Protein AF-A7GMF6-F1 (afdb_monomer_lite)

Sequence (125 aa):
MFLNYHKERVSMDKLPTCINQYLECGEKILAYTNGLYEIDTLGFPYKYGFFIATDKKIIFYTNPPLFPAIMEGFSYKKTYFVASDDKIMFRYVDDFIKAKWIQMGGVKKFREIIKTKATFIPKFI

pLDDT: mean 73.36, std 15.41, range [31.17, 93.81]

Organism: Bacillus cytotoxicus (strain DSM 22905 / CIP 110041 / 391-98 / NVH 391-98) (NCBI:txid315749)

Radius of gyration: 14.9 Å; chains: 1; bounding box: 43×32×43 Å

Structure (mmCIF, N/CA/C/O backbone):
data_AF-A7GMF6-F1
#
_entry.id   AF-A7GMF6-F1
#
loop_
_atom_site.group_PDB
_atom_site.id
_atom_site.type_symbol
_atom_site.label_atom_id
_atom_site.label_alt_id
_atom_site.label_comp_id
_atom_site.label_asym_id
_atom_site.label_entity_id
_atom_site.label_seq_id
_atom_site.pdbx_PDB_ins_code
_atom_site.Cartn_x
_atom_site.Cartn_y
_atom_site.Cartn_z
_atom_site.occupancy
_atom_site.B_iso_or_equiv
_atom_site.auth_seq_id
_atom_site.auth_comp_id
_atom_site.auth_asym_id
_atom_site.auth_atom_id
_atom_site.pdbx_PDB_model_num
ATOM 1 N N . MET A 1 1 ? 31.133 2.410 -24.537 1.00 31.91 1 MET A N 1
ATOM 2 C CA . MET A 1 1 ? 29.906 3.150 -24.899 1.00 31.91 1 MET A CA 1
ATOM 3 C C . MET A 1 1 ? 28.916 2.961 -23.759 1.00 31.91 1 MET A C 1
ATOM 5 O O . MET A 1 1 ? 28.238 1.947 -23.708 1.00 31.91 1 MET A O 1
ATOM 9 N N . PHE A 1 2 ? 28.941 3.848 -22.763 1.00 31.17 2 PHE A N 1
ATOM 10 C CA . PHE A 1 2 ? 28.033 3.770 -21.618 1.00 31.17 2 PHE A CA 1
ATOM 11 C C . PHE A 1 2 ? 26.744 4.487 -22.009 1.00 31.17 2 PHE A C 1
ATOM 13 O O . PHE A 1 2 ? 26.755 5.690 -22.262 1.00 31.17 2 PHE A O 1
ATOM 20 N N . LEU A 1 3 ? 25.655 3.737 -22.150 1.00 34.62 3 LEU A N 1
ATOM 21 C CA . LEU A 1 3 ? 24.344 4.316 -22.406 1.00 34.62 3 LEU A CA 1
ATOM 22 C C . LEU A 1 3 ? 23.916 5.098 -21.157 1.00 34.62 3 LEU A C 1
ATOM 24 O O . LEU A 1 3 ? 23.684 4.513 -20.099 1.00 34.62 3 LEU A O 1
ATOM 28 N N . ASN A 1 4 ? 23.832 6.422 -21.293 1.00 34.19 4 ASN A N 1
ATOM 29 C CA . ASN A 1 4 ? 23.213 7.327 -20.328 1.00 34.19 4 ASN A CA 1
ATOM 30 C C . ASN A 1 4 ? 21.716 6.989 -20.196 1.00 34.19 4 ASN A C 1
ATOM 32 O O . ASN A 1 4 ? 20.871 7.599 -20.845 1.00 34.19 4 ASN A O 1
ATOM 36 N N . TYR A 1 5 ? 21.373 6.009 -19.359 1.00 39.91 5 TYR A N 1
ATOM 37 C CA . TYR A 1 5 ? 19.987 5.677 -19.019 1.00 39.91 5 TYR A CA 1
ATOM 38 C C . TYR A 1 5 ? 19.557 6.390 -17.735 1.00 39.91 5 TYR A C 1
ATOM 40 O O . TYR A 1 5 ? 19.310 5.772 -16.701 1.00 39.91 5 TYR A O 1
ATOM 48 N N . HIS A 1 6 ? 19.414 7.712 -17.807 1.00 36.81 6 HIS A N 1
ATOM 49 C CA . HIS A 1 6 ? 18.669 8.472 -16.804 1.00 36.81 6 HIS A CA 1
ATOM 50 C C . HIS A 1 6 ? 17.171 8.431 -17.133 1.00 36.81 6 HIS A C 1
ATOM 52 O O . HIS A 1 6 ? 16.572 9.436 -17.503 1.00 36.81 6 HIS A O 1
ATOM 58 N N . LYS A 1 7 ? 16.532 7.261 -16.997 1.00 43.03 7 LYS A N 1
ATOM 59 C CA . LYS A 1 7 ? 15.074 7.241 -16.819 1.00 43.03 7 LYS A CA 1
ATOM 60 C C . LYS A 1 7 ? 14.836 7.647 -15.367 1.00 43.03 7 LYS A C 1
ATOM 62 O O . LYS A 1 7 ? 15.120 6.865 -14.459 1.00 43.03 7 LYS A O 1
ATOM 67 N N . GLU A 1 8 ? 14.457 8.907 -15.153 1.00 49.38 8 GLU A N 1
ATOM 68 C CA . GLU A 1 8 ? 14.241 9.479 -13.820 1.00 49.38 8 GLU A CA 1
ATOM 69 C C . GLU A 1 8 ? 13.369 8.536 -12.979 1.00 49.38 8 GLU A C 1
ATOM 71 O O . GLU A 1 8 ? 12.258 8.175 -13.378 1.00 49.38 8 GLU A O 1
ATOM 76 N N . ARG A 1 9 ? 13.866 8.119 -11.806 1.00 57.28 9 ARG A N 1
ATOM 77 C CA . ARG A 1 9 ? 13.008 7.476 -10.805 1.00 57.28 9 ARG A CA 1
ATOM 78 C C . ARG A 1 9 ? 11.868 8.445 -10.497 1.00 57.28 9 ARG A C 1
ATOM 80 O O . ARG A 1 9 ? 12.115 9.637 -10.330 1.00 57.28 9 ARG A O 1
ATOM 87 N N . VAL A 1 10 ? 10.638 7.939 -10.413 1.00 60.47 10 VAL A N 1
ATOM 88 C CA . VAL A 1 10 ? 9.478 8.764 -10.044 1.00 60.47 10 VAL A CA 1
ATOM 89 C C . VAL A 1 10 ? 9.784 9.444 -8.709 1.00 60.47 10 VAL A C 1
ATOM 91 O O . VAL A 1 10 ? 10.056 8.762 -7.723 1.00 60.47 10 VAL A O 1
ATOM 94 N N . SER A 1 11 ? 9.799 10.777 -8.690 1.00 68.25 11 SER A N 1
ATOM 95 C CA . SER A 1 11 ? 9.959 11.545 -7.457 1.00 68.25 11 SER A CA 1
ATOM 96 C C . SER A 1 11 ? 8.653 11.533 -6.660 1.00 68.25 11 SER A C 1
ATOM 98 O O . SER A 1 11 ? 7.568 11.408 -7.234 1.00 68.25 11 SER A O 1
ATOM 100 N N . MET A 1 12 ? 8.744 11.681 -5.334 1.00 68.12 12 MET A N 1
ATOM 101 C CA . MET A 1 12 ? 7.572 11.704 -4.446 1.00 68.12 12 MET A CA 1
ATOM 102 C C . MET A 1 12 ? 6.514 12.734 -4.868 1.00 68.12 12 MET A C 1
ATOM 104 O O . MET A 1 12 ? 5.326 12.476 -4.694 1.00 68.12 12 MET A O 1
ATOM 108 N N . ASP A 1 13 ? 6.926 13.856 -5.456 1.00 74.00 13 ASP A N 1
ATOM 109 C CA . ASP A 1 13 ? 6.018 14.928 -5.883 1.00 74.00 13 ASP A CA 1
ATOM 110 C C . ASP A 1 13 ? 5.305 14.621 -7.207 1.00 74.00 13 ASP A C 1
ATOM 112 O O . ASP A 1 13 ? 4.191 15.081 -7.439 1.00 74.00 13 ASP A O 1
ATOM 116 N N . LYS A 1 14 ? 5.922 13.812 -8.081 1.00 78.06 14 LYS A N 1
ATOM 117 C CA . LYS A 1 14 ? 5.332 13.398 -9.367 1.00 78.06 14 LYS A CA 1
ATOM 118 C C . LYS A 1 14 ? 4.457 12.145 -9.234 1.00 78.06 14 LYS A C 1
ATOM 120 O O . LYS A 1 14 ? 3.680 11.846 -10.141 1.00 78.06 14 LYS A O 1
ATOM 125 N N . LEU A 1 15 ? 4.560 11.422 -8.113 1.00 81.12 15 LEU A N 1
ATOM 126 C CA . LEU A 1 15 ? 3.852 10.162 -7.884 1.00 81.12 15 LEU A CA 1
ATOM 127 C C . LEU A 1 15 ? 2.327 10.267 -8.076 1.00 81.12 15 LEU A C 1
ATOM 129 O O . LEU A 1 15 ? 1.809 9.434 -8.821 1.00 81.12 15 LEU A O 1
ATOM 133 N N . PRO A 1 16 ? 1.603 11.251 -7.495 1.00 79.88 16 PRO A N 1
ATOM 134 C CA . PRO A 1 16 ? 0.146 11.328 -7.632 1.00 79.88 16 PRO A CA 1
ATOM 135 C C . PRO A 1 16 ? -0.305 11.394 -9.094 1.00 79.88 16 PRO A C 1
ATOM 137 O O . PRO A 1 16 ? -1.225 10.687 -9.493 1.00 79.88 16 PRO A O 1
ATOM 140 N N . THR A 1 17 ? 0.401 12.175 -9.913 1.00 82.06 17 THR A N 1
ATOM 141 C CA . THR A 1 17 ? 0.135 12.313 -11.348 1.00 82.06 17 THR A CA 1
ATOM 142 C C . THR A 1 17 ? 0.385 11.007 -12.098 1.00 82.06 17 THR A C 1
ATOM 144 O O . THR A 1 17 ? -0.423 10.614 -12.935 1.00 82.06 17 THR A O 1
ATOM 147 N N . CYS A 1 18 ? 1.478 10.303 -11.784 1.00 80.06 18 CYS A N 1
ATOM 148 C CA . CYS A 1 18 ? 1.814 9.034 -12.431 1.00 80.06 18 CYS A CA 1
ATOM 149 C C . CYS A 1 18 ? 0.791 7.933 -12.137 1.00 80.06 18 CYS A C 1
ATOM 151 O O . CYS A 1 18 ? 0.508 7.114 -13.016 1.00 80.06 18 CYS A O 1
ATOM 153 N N . ILE A 1 19 ? 0.259 7.905 -10.910 1.00 84.44 19 ILE A N 1
ATOM 154 C CA . ILE A 1 19 ? -0.635 6.831 -10.475 1.00 84.44 19 ILE A CA 1
ATOM 155 C C . ILE A 1 19 ? -2.113 7.111 -10.753 1.00 84.44 19 ILE A C 1
ATOM 157 O O . ILE A 1 19 ? -2.908 6.179 -10.721 1.00 84.44 19 ILE A O 1
ATOM 161 N N . ASN A 1 20 ? -2.483 8.360 -11.059 1.00 83.88 20 ASN A N 1
ATOM 162 C CA . ASN A 1 20 ? -3.878 8.777 -11.224 1.00 83.88 20 ASN A CA 1
ATOM 163 C C . ASN A 1 20 ? -4.643 7.944 -12.265 1.00 83.88 20 ASN A C 1
ATOM 165 O O . ASN A 1 20 ? -5.799 7.603 -12.055 1.00 83.88 20 ASN A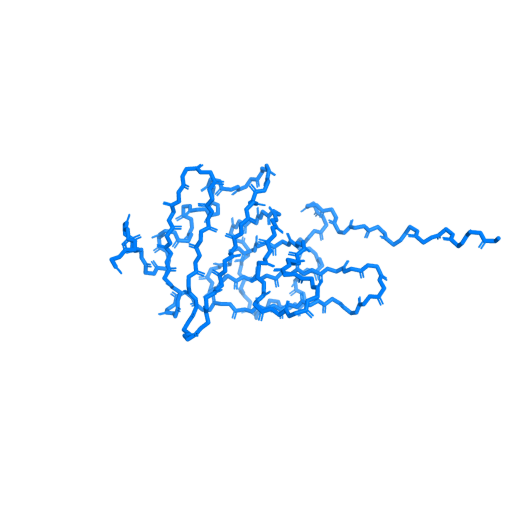 O 1
ATOM 169 N N . GLN A 1 21 ? -3.978 7.561 -13.359 1.00 81.44 21 GLN A N 1
ATOM 170 C CA . GLN A 1 21 ? -4.561 6.715 -14.411 1.00 81.44 21 GLN A CA 1
ATOM 171 C C . GLN A 1 21 ? -4.923 5.295 -13.945 1.00 81.44 21 GLN A C 1
ATOM 173 O O . GLN A 1 21 ? -5.668 4.599 -14.626 1.00 81.44 21 GLN A O 1
ATOM 178 N N . TYR A 1 22 ? -4.382 4.857 -12.808 1.00 78.69 22 TYR A N 1
ATOM 179 C CA . TYR A 1 22 ? -4.620 3.532 -12.244 1.00 78.69 22 TYR A CA 1
ATOM 180 C C . TYR A 1 22 ? -5.565 3.550 -11.035 1.00 78.69 22 TYR A C 1
ATOM 182 O O . TYR A 1 22 ? -5.884 2.493 -10.486 1.00 78.69 22 TYR A O 1
ATOM 190 N N . LEU A 1 23 ? -5.990 4.739 -10.602 1.00 86.44 23 LEU A N 1
ATOM 191 C CA . LEU A 1 23 ? -6.989 4.892 -9.555 1.00 86.44 23 LEU A CA 1
ATOM 192 C C . LEU A 1 23 ? -8.379 4.648 -10.138 1.00 86.44 23 LEU A C 1
ATOM 194 O O . LEU A 1 23 ? -8.686 5.037 -11.266 1.00 86.44 23 LEU A O 1
ATOM 198 N N . GLU A 1 24 ? -9.244 4.010 -9.358 1.00 88.38 24 GLU A N 1
ATOM 199 C CA . GLU A 1 24 ? -10.651 3.911 -9.727 1.00 88.38 24 GLU A CA 1
ATOM 200 C C . GLU A 1 24 ? -11.298 5.303 -9.752 1.00 88.38 24 GLU A C 1
ATOM 202 O O . GLU A 1 24 ? -10.860 6.227 -9.064 1.00 88.38 24 GLU A O 1
ATOM 207 N N . CYS A 1 25 ? -12.396 5.457 -10.497 1.00 87.44 25 CYS A N 1
ATOM 208 C CA . CYS A 1 25 ? -13.124 6.724 -10.536 1.00 87.44 25 CYS A CA 1
ATOM 209 C C . CYS A 1 25 ? -13.492 7.186 -9.110 1.00 87.44 25 CYS A C 1
ATOM 211 O O . CYS A 1 25 ? -14.112 6.443 -8.341 1.00 87.44 25 CYS A O 1
ATOM 213 N N . GLY A 1 26 ? -13.062 8.401 -8.756 1.00 87.25 26 GLY A N 1
ATOM 214 C CA . GLY A 1 26 ? -13.286 9.013 -7.445 1.00 87.25 26 GLY A CA 1
ATOM 215 C C . GLY A 1 26 ? -12.418 8.481 -6.296 1.00 87.25 26 GLY A C 1
ATOM 216 O O . GLY A 1 26 ? -12.583 8.960 -5.176 1.00 87.25 26 GLY A O 1
ATOM 217 N N . GLU A 1 27 ? -11.509 7.529 -6.538 1.00 92.38 27 GLU A N 1
ATOM 218 C CA . GLU A 1 27 ? -10.560 7.032 -5.533 1.00 92.38 27 GLU A CA 1
ATOM 219 C C . GLU A 1 27 ? -9.514 8.105 -5.192 1.00 92.38 27 GLU A C 1
ATOM 221 O O . GLU A 1 27 ? -8.955 8.761 -6.073 1.00 92.38 27 GLU A O 1
ATOM 226 N N . LYS A 1 28 ? -9.256 8.306 -3.895 1.00 92.12 28 LYS A N 1
ATOM 227 C CA . LYS A 1 28 ? -8.406 9.396 -3.391 1.00 92.12 28 LYS A CA 1
ATOM 228 C C . LYS A 1 28 ? -7.160 8.857 -2.714 1.00 92.12 28 LYS A C 1
ATOM 230 O O . LYS A 1 28 ? -7.239 8.003 -1.835 1.00 92.12 28 LYS A O 1
ATOM 235 N N . ILE A 1 29 ? -6.010 9.434 -3.047 1.00 91.50 29 ILE A N 1
ATOM 236 C CA . ILE A 1 29 ? -4.750 9.187 -2.337 1.00 91.50 29 ILE A CA 1
ATOM 237 C C . ILE A 1 29 ? -4.798 9.896 -0.978 1.00 91.50 29 ILE A C 1
ATOM 239 O O . ILE A 1 29 ? -5.001 11.107 -0.911 1.00 91.50 29 ILE A O 1
ATOM 243 N N . LEU A 1 30 ? -4.587 9.156 0.111 1.00 91.81 30 LEU A N 1
ATOM 244 C CA . LEU A 1 30 ? -4.607 9.688 1.481 1.00 91.81 30 LEU A CA 1
ATOM 245 C C . LEU A 1 30 ? -3.197 9.904 2.042 1.00 91.81 30 LEU A C 1
ATOM 247 O O . LEU A 1 30 ? -2.935 10.888 2.747 1.00 91.81 30 LEU A O 1
ATOM 251 N N . ALA A 1 31 ? -2.292 8.977 1.731 1.00 89.62 31 ALA A N 1
ATOM 252 C CA . ALA A 1 31 ? -0.885 9.023 2.100 1.00 89.62 31 ALA A CA 1
ATOM 253 C C . ALA A 1 31 ? -0.068 8.125 1.167 1.00 89.62 31 ALA A C 1
ATOM 255 O O . ALA A 1 31 ? -0.594 7.180 0.585 1.00 89.62 31 ALA A O 1
ATOM 256 N N . TYR A 1 32 ? 1.228 8.384 1.061 1.00 87.88 32 TYR A N 1
ATOM 257 C CA . TYR A 1 32 ? 2.159 7.502 0.371 1.00 87.88 32 TYR A CA 1
ATOM 258 C C . TYR A 1 32 ? 3.544 7.604 0.996 1.00 87.88 32 TYR A C 1
ATOM 260 O O . TYR A 1 32 ? 3.870 8.576 1.680 1.00 87.88 32 TYR A O 1
ATOM 268 N N . THR A 1 33 ? 4.341 6.571 0.777 1.00 84.12 33 THR A N 1
ATOM 269 C CA . THR A 1 33 ? 5.703 6.448 1.284 1.00 84.12 33 THR A CA 1
ATOM 270 C C . THR A 1 33 ? 6.498 5.497 0.392 1.00 84.12 33 THR A C 1
ATOM 272 O O . THR A 1 33 ? 5.912 4.728 -0.368 1.00 84.12 33 THR A O 1
ATOM 275 N N . ASN A 1 34 ? 7.823 5.556 0.436 1.00 83.00 34 ASN A N 1
ATOM 276 C CA . ASN A 1 34 ? 8.698 4.666 -0.318 1.00 83.00 34 ASN A CA 1
ATOM 277 C C . ASN A 1 34 ? 9.223 3.531 0.572 1.00 83.00 34 ASN A C 1
ATOM 279 O O . ASN A 1 34 ? 9.474 3.702 1.761 1.00 83.00 34 ASN A O 1
ATOM 283 N N . GLY A 1 35 ? 9.418 2.349 -0.001 1.00 79.69 35 GLY A N 1
ATOM 284 C CA . GLY A 1 35 ? 9.932 1.212 0.754 1.00 79.69 35 GLY A CA 1
ATOM 285 C C . GLY A 1 35 ? 10.291 0.018 -0.112 1.00 79.69 35 GLY A C 1
ATOM 286 O O . GLY A 1 35 ? 10.191 0.066 -1.340 1.00 79.69 35 GLY A O 1
ATOM 287 N N . LEU A 1 36 ? 10.722 -1.057 0.547 1.00 78.00 36 LEU A N 1
ATOM 288 C CA . LEU A 1 36 ? 10.975 -2.342 -0.093 1.00 78.00 36 LEU A CA 1
ATOM 289 C C . LEU A 1 36 ? 9.773 -3.271 0.109 1.00 78.00 36 LEU A C 1
ATOM 291 O O . LEU A 1 36 ? 9.302 -3.493 1.225 1.00 78.00 36 LEU A O 1
ATOM 295 N N . TYR A 1 37 ? 9.288 -3.832 -0.988 1.00 77.62 37 TYR A N 1
ATOM 296 C CA . TYR A 1 37 ? 8.302 -4.896 -1.000 1.00 77.62 37 TYR A CA 1
ATOM 297 C C . TYR A 1 37 ? 9.017 -6.235 -1.161 1.00 77.62 37 TYR A C 1
ATOM 299 O O . TYR A 1 37 ? 9.622 -6.481 -2.203 1.00 77.62 37 TYR A O 1
ATOM 307 N N . GLU A 1 38 ? 9.000 -7.068 -0.121 1.00 73.69 38 GLU A N 1
ATOM 308 C CA . GLU A 1 38 ? 9.571 -8.412 -0.174 1.00 73.69 38 GLU A CA 1
ATOM 309 C C . GLU A 1 38 ? 8.632 -9.361 -0.920 1.00 73.69 38 GLU A C 1
ATOM 311 O O . GLU A 1 38 ? 7.450 -9.458 -0.585 1.00 73.69 38 GLU A O 1
ATOM 316 N N . ILE A 1 39 ? 9.173 -10.058 -1.913 1.00 67.50 39 ILE A N 1
ATOM 317 C CA . ILE A 1 39 ? 8.478 -11.074 -2.697 1.00 67.50 39 ILE A CA 1
ATOM 318 C C . ILE A 1 39 ? 9.254 -12.367 -2.514 1.00 67.50 39 ILE A C 1
ATOM 320 O O . ILE A 1 39 ? 10.467 -12.395 -2.722 1.00 67.50 39 ILE A O 1
ATOM 324 N N . ASP A 1 40 ? 8.552 -13.432 -2.144 1.00 57.44 40 ASP A N 1
ATOM 325 C CA . ASP A 1 40 ? 9.133 -14.738 -1.830 1.00 57.44 40 ASP A CA 1
ATOM 326 C C . ASP A 1 40 ? 9.539 -15.488 -3.119 1.00 57.44 40 ASP A C 1
ATOM 328 O O . ASP A 1 40 ? 8.974 -16.511 -3.493 1.00 57.44 40 ASP A O 1
ATOM 332 N N . THR A 1 41 ? 10.477 -14.916 -3.885 1.00 55.69 41 THR A N 1
ATOM 333 C CA . THR A 1 41 ? 10.949 -15.461 -5.169 1.00 55.69 41 THR A CA 1
ATOM 334 C C . THR A 1 41 ? 12.476 -15.523 -5.242 1.00 55.69 41 THR A C 1
ATOM 336 O O . THR A 1 41 ? 13.193 -14.624 -4.797 1.00 55.69 41 THR A O 1
ATOM 339 N N . LEU A 1 42 ? 12.976 -16.620 -5.824 1.00 47.75 42 LEU A N 1
ATOM 340 C CA . LEU A 1 42 ? 14.394 -16.942 -6.009 1.00 47.75 42 LEU A CA 1
ATOM 341 C C . LEU A 1 42 ? 15.054 -15.974 -7.009 1.00 47.75 42 LEU A C 1
ATOM 343 O O . LEU A 1 42 ? 14.993 -16.182 -8.217 1.00 47.75 42 LEU A O 1
ATOM 347 N N . GLY A 1 43 ? 15.695 -14.913 -6.515 1.00 52.41 43 GLY A N 1
ATOM 348 C CA . GLY A 1 43 ? 16.625 -14.098 -7.312 1.00 52.41 43 GLY A CA 1
ATOM 349 C C . GLY A 1 43 ? 16.783 -12.660 -6.822 1.00 52.41 43 GLY A C 1
ATOM 350 O O . GLY A 1 43 ? 17.902 -12.209 -6.602 1.00 52.41 43 GLY A O 1
ATOM 351 N N . PHE A 1 44 ? 15.672 -11.959 -6.585 1.00 55.53 44 PHE A N 1
ATOM 352 C CA . PHE A 1 44 ? 15.653 -10.618 -5.990 1.00 55.53 44 PHE A CA 1
ATOM 353 C C . PHE A 1 44 ? 14.468 -10.517 -5.031 1.00 55.53 44 PHE A C 1
ATOM 355 O O . PHE A 1 44 ? 13.373 -10.142 -5.452 1.00 55.53 44 PHE A O 1
ATOM 362 N N . PRO A 1 45 ? 14.666 -10.831 -3.741 1.00 67.00 45 PRO A N 1
ATOM 363 C CA . PRO A 1 45 ? 13.559 -10.957 -2.803 1.00 67.00 45 PRO A CA 1
ATOM 364 C C . PRO A 1 45 ? 12.891 -9.623 -2.475 1.00 67.00 45 PRO A C 1
ATOM 366 O O . PRO A 1 45 ? 11.959 -9.620 -1.692 1.00 67.00 45 PRO A O 1
ATOM 369 N N . TYR A 1 46 ? 13.341 -8.491 -3.030 1.00 73.56 46 TYR A N 1
ATOM 370 C CA . TYR A 1 46 ? 12.821 -7.165 -2.712 1.00 73.56 46 TYR A CA 1
ATOM 371 C C . TYR A 1 46 ? 12.657 -6.299 -3.964 1.00 73.56 46 TYR A C 1
ATOM 373 O O . TYR A 1 46 ? 13.591 -6.145 -4.753 1.00 73.56 46 TYR A O 1
ATOM 381 N N . LYS A 1 47 ? 11.500 -5.648 -4.102 1.00 79.56 47 LYS A N 1
ATOM 382 C CA . LYS A 1 47 ? 11.254 -4.569 -5.067 1.00 79.56 47 LYS A CA 1
ATOM 383 C C . LYS A 1 47 ? 11.185 -3.230 -4.340 1.00 79.56 47 LYS A C 1
ATOM 385 O O . LYS A 1 47 ? 10.387 -3.063 -3.426 1.00 79.56 47 LYS A O 1
ATOM 390 N N . TYR A 1 48 ? 11.982 -2.251 -4.761 1.00 82.56 48 TYR A N 1
ATOM 391 C CA . TYR A 1 48 ? 11.830 -0.874 -4.282 1.00 82.56 48 TYR A CA 1
ATOM 392 C C . TYR A 1 48 ? 10.675 -0.185 -5.003 1.00 82.56 48 TYR A C 1
ATOM 394 O O . TYR A 1 48 ? 10.567 -0.267 -6.229 1.00 82.56 48 TYR A O 1
ATOM 402 N N . GLY A 1 49 ? 9.833 0.520 -4.259 1.00 85.75 49 GLY A N 1
ATOM 403 C CA . GLY A 1 49 ? 8.701 1.235 -4.827 1.00 85.75 49 GLY A CA 1
ATOM 404 C C . GLY A 1 49 ? 7.998 2.126 -3.818 1.00 85.75 49 GLY A C 1
ATOM 405 O O . GLY A 1 49 ? 8.521 2.434 -2.748 1.00 85.75 49 GLY A O 1
ATOM 406 N N . PHE A 1 50 ? 6.798 2.541 -4.190 1.00 87.44 50 PHE A N 1
ATOM 407 C CA . PHE A 1 50 ? 5.910 3.354 -3.386 1.00 87.44 50 PHE A CA 1
ATOM 408 C C . PHE A 1 50 ? 4.770 2.505 -2.855 1.00 87.44 50 PHE A C 1
ATOM 410 O O . PHE A 1 50 ? 4.094 1.817 -3.616 1.00 87.44 50 PHE A O 1
ATOM 417 N N . PHE A 1 51 ? 4.529 2.610 -1.558 1.00 86.88 51 PHE A N 1
ATOM 418 C CA . PHE A 1 51 ? 3.281 2.193 -0.953 1.00 86.88 51 PHE A CA 1
ATOM 419 C C . PHE A 1 51 ? 2.360 3.402 -0.855 1.00 86.88 51 PHE A C 1
ATOM 421 O O . PHE A 1 51 ? 2.728 4.438 -0.300 1.00 86.88 51 PHE A O 1
ATOM 428 N N . ILE A 1 52 ? 1.160 3.274 -1.402 1.00 89.25 52 ILE A N 1
ATOM 429 C CA . ILE A 1 52 ? 0.157 4.331 -1.474 1.00 89.25 52 ILE A CA 1
ATOM 430 C C . ILE A 1 52 ? -1.093 3.835 -0.758 1.00 89.25 52 ILE A C 1
ATOM 432 O O . ILE A 1 52 ? -1.628 2.783 -1.084 1.00 89.25 52 ILE A O 1
ATOM 436 N N . ALA A 1 53 ? -1.557 4.584 0.233 1.00 90.94 53 ALA A N 1
ATOM 437 C CA . ALA A 1 53 ? -2.816 4.328 0.908 1.00 90.94 53 ALA A CA 1
ATOM 438 C C . ALA A 1 53 ? -3.881 5.212 0.267 1.00 90.94 53 ALA A C 1
ATOM 440 O O . ALA A 1 53 ? -3.797 6.444 0.335 1.00 90.94 53 ALA A O 1
ATOM 441 N N . THR A 1 54 ? -4.882 4.589 -0.343 1.00 93.69 54 THR A N 1
ATOM 442 C CA . THR A 1 54 ? -6.063 5.281 -0.855 1.00 93.69 54 THR A CA 1
ATOM 443 C C . THR A 1 54 ? -7.212 5.170 0.138 1.00 93.69 54 THR A C 1
ATOM 445 O O . THR A 1 54 ? -7.110 4.521 1.186 1.00 93.69 54 THR A O 1
ATOM 448 N N . ASP A 1 55 ? -8.338 5.803 -0.162 1.00 93.81 55 ASP A N 1
ATOM 449 C CA . ASP A 1 55 ? -9.567 5.611 0.595 1.00 93.81 55 ASP A CA 1
ATOM 450 C C . ASP A 1 55 ? -10.159 4.198 0.460 1.00 93.81 55 ASP A C 1
ATOM 452 O O . ASP A 1 55 ? -10.886 3.788 1.372 1.00 93.81 55 ASP A O 1
ATOM 456 N N . LYS A 1 56 ? -9.771 3.433 -0.574 1.00 92.31 56 LYS A N 1
ATOM 457 C CA . LYS A 1 56 ? -10.286 2.087 -0.888 1.00 92.31 56 LYS A CA 1
ATOM 458 C C . LYS A 1 56 ? -9.320 0.926 -0.621 1.00 92.31 56 LYS A C 1
ATOM 460 O O . LYS A 1 56 ? -9.773 -0.149 -0.219 1.00 92.31 56 LYS A O 1
ATOM 465 N N . LYS A 1 57 ? -8.019 1.098 -0.865 1.00 90.94 57 LYS A N 1
ATOM 466 C CA . LYS A 1 57 ? -7.014 0.020 -0.810 1.00 90.94 57 LYS A CA 1
ATOM 467 C C . LYS A 1 57 ? -5.601 0.552 -0.561 1.00 90.94 57 LYS A C 1
ATOM 469 O O . LYS A 1 57 ? -5.353 1.755 -0.572 1.00 90.94 57 LYS A O 1
ATOM 474 N N . ILE A 1 58 ? -4.669 -0.364 -0.332 1.00 89.00 58 ILE A N 1
ATOM 475 C CA . ILE A 1 58 ? -3.232 -0.086 -0.400 1.00 89.00 58 ILE A CA 1
ATOM 476 C C . ILE A 1 58 ? -2.774 -0.437 -1.813 1.00 89.00 58 ILE A C 1
ATOM 478 O O . ILE A 1 58 ? -3.217 -1.435 -2.369 1.00 89.00 58 ILE A O 1
ATOM 482 N N . ILE A 1 59 ? -1.889 0.359 -2.392 1.00 89.50 59 ILE A N 1
ATOM 483 C CA . ILE A 1 59 ? -1.277 0.101 -3.691 1.00 89.50 59 ILE A CA 1
ATOM 484 C C . ILE A 1 59 ? 0.235 0.036 -3.498 1.00 89.50 59 ILE A C 1
ATOM 486 O O . ILE A 1 59 ? 0.811 0.926 -2.874 1.00 89.50 59 ILE A O 1
ATOM 490 N N . PHE A 1 60 ? 0.882 -0.993 -4.036 1.00 87.75 60 PHE A N 1
ATOM 491 C CA . PHE A 1 60 ? 2.316 -0.969 -4.299 1.00 87.75 60 PHE A CA 1
ATOM 492 C C . PHE A 1 60 ? 2.546 -0.575 -5.755 1.00 87.75 60 PHE A C 1
ATOM 494 O O . PHE A 1 60 ? 1.931 -1.142 -6.655 1.00 87.75 60 PHE A O 1
ATOM 501 N N . TYR A 1 61 ? 3.426 0.393 -5.987 1.00 88.25 61 TYR A N 1
ATOM 502 C CA . TYR A 1 61 ? 3.796 0.864 -7.316 1.00 88.25 61 TYR A CA 1
ATOM 503 C C . TYR A 1 61 ? 5.314 0.921 -7.455 1.00 88.25 61 TYR A C 1
ATOM 505 O O . TYR A 1 61 ? 6.002 1.549 -6.650 1.00 88.25 61 TYR A O 1
ATOM 513 N N . THR A 1 62 ? 5.853 0.327 -8.512 1.00 86.50 62 THR A N 1
ATOM 514 C CA . THR A 1 62 ? 7.263 0.481 -8.880 1.00 86.50 62 THR A CA 1
ATOM 515 C C . THR A 1 62 ? 7.396 0.728 -10.374 1.00 86.50 62 THR A C 1
ATOM 517 O O . THR A 1 62 ? 6.632 0.199 -11.174 1.00 86.50 62 THR A O 1
ATOM 520 N N . ASN A 1 63 ? 8.366 1.556 -10.752 1.00 85.69 63 ASN A N 1
ATOM 521 C CA . ASN A 1 63 ? 8.645 1.906 -12.142 1.00 85.69 63 ASN A CA 1
ATOM 522 C C . ASN A 1 63 ? 10.154 1.809 -12.406 1.00 85.69 63 ASN A C 1
ATOM 524 O O . ASN A 1 63 ? 10.850 2.830 -12.414 1.00 85.69 63 ASN A O 1
ATOM 528 N N . PRO A 1 64 ? 10.695 0.586 -12.513 1.00 79.75 64 PRO A N 1
ATOM 529 C CA . PRO A 1 64 ? 12.109 0.381 -12.795 1.00 79.75 64 PRO A CA 1
ATOM 530 C C . PRO A 1 64 ? 12.477 0.886 -14.208 1.00 79.75 64 PRO A C 1
ATOM 532 O O . PRO A 1 64 ? 11.662 0.806 -15.124 1.00 79.75 64 PRO A O 1
ATOM 535 N N . PRO A 1 65 ? 13.715 1.360 -14.444 1.00 71.81 65 PRO A N 1
ATOM 536 C CA . PRO A 1 65 ? 14.107 1.939 -15.734 1.00 71.81 65 PRO A CA 1
ATOM 537 C C . PRO A 1 65 ? 13.924 1.017 -16.951 1.00 71.81 65 PRO A C 1
ATOM 539 O O . PRO A 1 65 ? 13.588 1.496 -18.035 1.00 71.81 65 PRO A O 1
ATOM 542 N N . LEU A 1 66 ? 14.142 -0.290 -16.760 1.00 75.06 66 LEU A N 1
ATOM 543 C CA . LEU A 1 66 ? 14.244 -1.296 -17.825 1.00 75.06 66 LEU A CA 1
ATOM 544 C C . LEU A 1 66 ? 13.047 -2.252 -17.914 1.00 75.06 66 LEU A C 1
ATOM 546 O O . LEU A 1 66 ? 13.028 -3.105 -18.795 1.00 75.06 66 LEU A O 1
ATOM 550 N N . PHE A 1 67 ? 12.055 -2.126 -17.031 1.00 77.38 67 PHE A N 1
ATOM 551 C CA . PHE A 1 67 ? 10.875 -2.993 -17.037 1.00 77.38 67 PHE A CA 1
ATOM 552 C C . PHE A 1 67 ? 9.594 -2.154 -16.996 1.00 77.38 67 PHE A C 1
ATOM 554 O O . PHE A 1 67 ? 9.644 -0.988 -16.593 1.00 77.38 67 PHE A O 1
ATOM 561 N N . PRO A 1 68 ? 8.447 -2.712 -17.421 1.00 80.75 68 PRO A N 1
ATOM 562 C CA . PRO A 1 68 ? 7.160 -2.059 -17.238 1.00 80.75 68 PRO A CA 1
ATOM 563 C C . PRO A 1 68 ? 6.922 -1.696 -15.771 1.00 80.75 68 PRO A C 1
ATOM 565 O O . PRO A 1 68 ? 7.405 -2.376 -14.861 1.00 80.75 68 PRO A O 1
ATOM 568 N N . ALA A 1 69 ? 6.151 -0.633 -15.549 1.00 83.81 69 ALA A N 1
ATOM 569 C CA . ALA A 1 69 ? 5.691 -0.315 -14.211 1.00 83.81 69 ALA A CA 1
ATOM 570 C C . ALA A 1 69 ? 4.837 -1.472 -13.674 1.00 83.81 69 ALA A C 1
ATOM 572 O O . ALA A 1 69 ? 4.009 -2.034 -14.389 1.00 83.81 69 ALA A O 1
ATOM 573 N N . ILE A 1 70 ? 5.053 -1.821 -12.411 1.00 84.62 70 ILE A N 1
ATOM 574 C CA . ILE A 1 70 ? 4.296 -2.855 -11.712 1.00 84.62 70 ILE A CA 1
ATOM 575 C C . ILE A 1 70 ? 3.404 -2.148 -10.705 1.00 84.62 70 ILE A C 1
ATOM 577 O O . ILE A 1 70 ? 3.874 -1.291 -9.950 1.00 84.62 70 ILE A O 1
ATOM 581 N N . MET A 1 71 ? 2.128 -2.525 -10.697 1.00 86.50 71 MET A N 1
ATOM 582 C CA . MET A 1 71 ? 1.161 -2.049 -9.725 1.00 86.50 71 MET A CA 1
ATOM 583 C C . MET A 1 71 ? 0.387 -3.220 -9.132 1.00 86.50 71 MET A C 1
ATOM 585 O O . MET A 1 71 ? -0.159 -4.043 -9.862 1.00 86.50 71 MET A O 1
ATOM 589 N N . GLU A 1 72 ? 0.305 -3.253 -7.808 1.00 86.62 72 GLU A N 1
ATOM 590 C CA . GLU A 1 72 ? -0.407 -4.286 -7.060 1.00 86.62 72 GLU A CA 1
ATOM 591 C C . GLU A 1 72 ? -1.336 -3.633 -6.037 1.00 86.62 72 GLU A C 1
ATOM 593 O O . GLU A 1 72 ? -0.954 -2.674 -5.368 1.00 86.62 72 GLU A O 1
ATOM 598 N N . GLY A 1 73 ? -2.577 -4.117 -5.948 1.00 87.25 73 GLY A N 1
ATOM 599 C CA . GLY A 1 73 ? -3.617 -3.548 -5.094 1.00 87.25 73 GLY A CA 1
ATOM 600 C C . GLY A 1 73 ? -4.043 -4.505 -3.984 1.00 87.25 73 GLY A C 1
ATOM 601 O O . GLY A 1 73 ? -4.461 -5.628 -4.248 1.00 87.25 73 GLY A O 1
ATOM 602 N N . PHE A 1 74 ? -4.032 -4.024 -2.745 1.00 85.50 74 PHE A N 1
ATOM 603 C CA . PHE A 1 74 ? -4.366 -4.785 -1.544 1.00 85.50 74 PHE A CA 1
ATOM 604 C C . PHE A 1 74 ? -5.594 -4.179 -0.863 1.00 85.50 74 PHE A C 1
ATOM 606 O O . PHE A 1 74 ? -5.536 -3.122 -0.230 1.00 85.50 74 PHE A O 1
ATOM 613 N N . SER A 1 75 ? -6.739 -4.846 -1.007 1.00 87.25 75 SER A N 1
ATOM 614 C CA . SER A 1 75 ? -7.984 -4.446 -0.340 1.00 87.25 75 SER A CA 1
ATOM 615 C C . SER A 1 75 ? -7.829 -4.460 1.178 1.00 87.25 75 SER A C 1
ATOM 617 O O . SER A 1 75 ? -7.482 -5.493 1.745 1.00 87.25 75 SER A O 1
ATOM 619 N N . TYR A 1 76 ? -8.211 -3.369 1.847 1.00 87.75 76 TYR A N 1
ATOM 620 C CA . TYR A 1 76 ? -8.163 -3.279 3.309 1.00 87.75 76 TYR A CA 1
ATOM 621 C C . TYR A 1 76 ? -8.913 -4.414 4.025 1.00 87.75 76 TYR A C 1
ATOM 623 O O . TYR A 1 76 ? -8.455 -4.883 5.063 1.00 87.75 76 TYR A O 1
ATOM 631 N N . LYS A 1 77 ? -10.020 -4.908 3.448 1.00 85.25 77 LYS A N 1
ATOM 632 C CA . LYS A 1 77 ? -10.816 -6.016 4.014 1.00 85.25 77 LYS A CA 1
ATOM 633 C C . LYS A 1 77 ? -10.042 -7.334 4.107 1.00 85.25 77 LYS A C 1
ATOM 635 O O . LYS A 1 77 ? -10.373 -8.177 4.928 1.00 85.25 77 LYS A O 1
ATOM 640 N N . LYS A 1 78 ? -9.051 -7.514 3.234 1.00 82.69 78 LYS A N 1
ATOM 641 C CA . LYS A 1 78 ? -8.209 -8.713 3.126 1.00 82.69 78 LYS A CA 1
ATOM 642 C C . LYS A 1 78 ? -6.793 -8.472 3.656 1.00 82.69 78 LYS A C 1
ATOM 644 O O . LYS A 1 78 ? -5.934 -9.336 3.502 1.00 82.69 78 LYS A O 1
ATOM 649 N N . THR A 1 79 ? -6.552 -7.302 4.247 1.00 81.62 79 THR A N 1
ATOM 650 C CA . THR A 1 79 ? -5.247 -6.906 4.759 1.00 81.62 79 THR A CA 1
ATOM 651 C C . THR A 1 79 ? -5.253 -6.951 6.278 1.00 81.62 79 THR A C 1
ATOM 653 O O . THR A 1 79 ? -6.047 -6.275 6.936 1.00 81.62 79 THR A O 1
ATOM 656 N N . TYR A 1 80 ? -4.310 -7.705 6.827 1.00 78.38 80 TYR A N 1
ATOM 657 C CA . TYR A 1 80 ? -3.979 -7.696 8.241 1.00 78.38 80 TYR A CA 1
ATOM 658 C C . TYR A 1 80 ? -2.727 -6.862 8.450 1.00 78.38 80 TYR A C 1
ATOM 660 O O . TYR A 1 80 ? -1.686 -7.137 7.860 1.00 78.38 80 TYR A O 1
ATOM 668 N N . PHE A 1 81 ? -2.821 -5.834 9.279 1.00 74.50 81 PHE A N 1
ATOM 669 C CA . PHE A 1 81 ? -1.730 -4.900 9.506 1.00 74.50 81 PHE A CA 1
ATOM 670 C C . PHE A 1 81 ? -1.035 -5.182 10.835 1.00 74.50 81 PHE A C 1
ATOM 672 O O . PHE A 1 81 ? -1.684 -5.219 11.882 1.00 74.50 81 PHE A O 1
ATOM 679 N N . VAL A 1 82 ? 0.291 -5.317 10.784 1.00 69.38 82 VAL A N 1
ATOM 680 C CA . VAL A 1 82 ? 1.162 -5.442 11.953 1.00 69.38 82 VAL A CA 1
ATOM 681 C C . VAL A 1 82 ? 2.171 -4.302 11.922 1.00 69.38 82 VAL A C 1
ATOM 683 O O . VAL A 1 82 ? 3.023 -4.205 11.037 1.00 69.38 82 VAL A O 1
ATOM 686 N N . ALA A 1 83 ? 2.072 -3.417 12.906 1.00 62.34 83 ALA A N 1
ATOM 687 C CA . ALA A 1 83 ? 2.982 -2.291 13.029 1.00 62.34 83 ALA A CA 1
ATOM 688 C C . ALA A 1 83 ? 4.129 -2.615 13.990 1.00 62.34 83 ALA A C 1
ATOM 690 O O . ALA A 1 83 ? 3.861 -2.952 15.142 1.00 62.34 83 ALA A O 1
ATOM 691 N N . SER A 1 84 ? 5.378 -2.420 13.561 1.00 63.91 84 SER A N 1
ATOM 692 C CA . SER A 1 84 ? 6.485 -2.120 14.476 1.00 63.91 84 SER A CA 1
ATOM 693 C C . SER A 1 84 ? 6.863 -0.642 14.358 1.00 63.91 84 SER A C 1
ATOM 695 O O . SER A 1 84 ? 6.379 0.079 13.479 1.00 63.91 84 SER A O 1
ATOM 697 N N . ASP A 1 85 ? 7.685 -0.158 15.282 1.00 61.75 85 ASP A N 1
ATOM 698 C CA . ASP A 1 85 ? 8.066 1.257 15.331 1.00 61.75 85 ASP A CA 1
ATOM 699 C C . ASP A 1 85 ? 9.006 1.673 14.192 1.00 61.75 85 ASP A C 1
ATOM 701 O O . ASP A 1 85 ? 9.064 2.844 13.825 1.00 61.75 85 ASP A O 1
ATOM 705 N N . ASP A 1 86 ? 9.659 0.695 13.574 1.00 55.84 86 ASP A N 1
ATOM 706 C CA . ASP A 1 86 ? 10.650 0.818 12.509 1.00 55.84 86 ASP A CA 1
ATOM 707 C C . ASP A 1 86 ? 10.216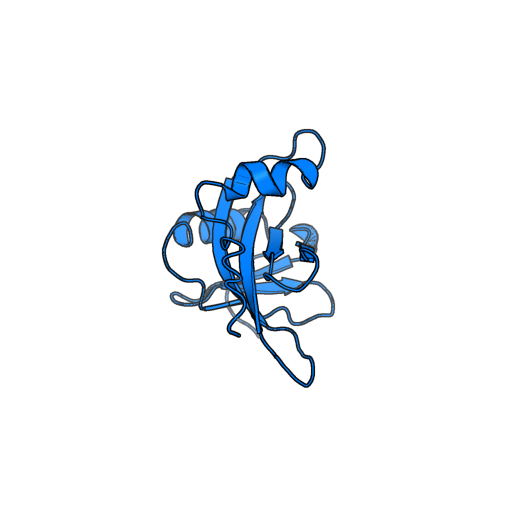 0.153 11.185 1.00 55.84 86 ASP A C 1
ATOM 709 O O . ASP A 1 86 ? 10.849 0.364 10.147 1.00 55.84 86 ASP A O 1
ATOM 713 N N . LYS A 1 87 ? 9.147 -0.659 11.186 1.00 62.53 87 LYS A N 1
ATOM 714 C CA . LYS A 1 87 ? 8.687 -1.440 10.025 1.00 62.53 87 LYS A CA 1
ATOM 715 C C . LYS A 1 87 ? 7.161 -1.496 9.965 1.00 62.53 87 LYS A C 1
ATOM 717 O O . LYS A 1 87 ? 6.470 -1.694 10.961 1.00 62.53 87 LYS A O 1
ATOM 722 N N . ILE A 1 88 ? 6.625 -1.383 8.755 1.00 65.88 88 ILE A N 1
ATOM 723 C CA . ILE A 1 88 ? 5.219 -1.674 8.462 1.00 65.88 88 ILE A CA 1
ATOM 724 C C . ILE A 1 88 ? 5.179 -3.026 7.785 1.00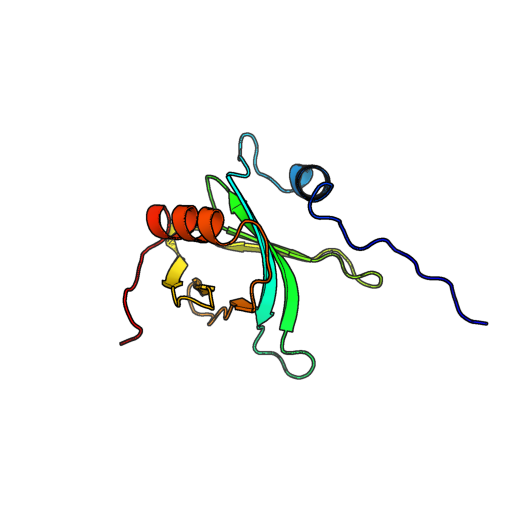 65.88 88 ILE A C 1
ATOM 726 O O . ILE A 1 88 ? 5.689 -3.153 6.681 1.00 65.88 88 ILE A O 1
ATOM 730 N N . MET A 1 89 ? 4.545 -4.001 8.426 1.00 69.06 89 MET A N 1
ATOM 731 C CA . MET A 1 89 ? 4.276 -5.303 7.833 1.00 69.06 89 MET A CA 1
ATOM 732 C C . MET A 1 89 ? 2.770 -5.437 7.627 1.00 69.06 89 MET A C 1
ATOM 734 O O . MET A 1 89 ? 1.977 -5.044 8.484 1.00 69.06 89 MET A O 1
ATOM 738 N N . PHE A 1 90 ? 2.348 -5.982 6.494 1.00 69.44 90 PHE A N 1
ATOM 739 C CA . PHE A 1 90 ? 0.937 -6.265 6.273 1.00 69.44 90 PHE A CA 1
ATOM 740 C C . PHE A 1 90 ? 0.774 -7.572 5.518 1.00 69.44 90 PHE A C 1
ATOM 742 O O . PHE A 1 90 ? 1.378 -7.765 4.478 1.00 69.44 90 PHE A O 1
ATOM 749 N N . ARG A 1 91 ? -0.061 -8.469 6.030 1.00 70.38 91 ARG A N 1
ATOM 750 C CA . ARG A 1 91 ? -0.396 -9.721 5.360 1.00 70.38 91 ARG A CA 1
ATOM 751 C C . ARG A 1 91 ? -1.616 -9.501 4.479 1.00 70.38 91 ARG A C 1
ATOM 753 O O . ARG A 1 91 ? -2.622 -8.981 4.956 1.00 70.38 91 ARG A O 1
ATOM 760 N N . TYR A 1 92 ? -1.531 -9.918 3.226 1.00 68.50 92 TYR A N 1
ATOM 761 C CA . TYR A 1 92 ? -2.673 -10.031 2.324 1.00 68.50 92 TYR A CA 1
ATOM 762 C C . TYR A 1 92 ? -3.010 -11.523 2.190 1.00 68.50 92 TYR A C 1
ATOM 764 O O . TYR A 1 92 ? -2.115 -12.342 2.342 1.00 68.50 92 TYR A O 1
ATOM 772 N N . VAL A 1 93 ? -4.284 -11.895 2.037 1.00 65.38 93 VAL A N 1
ATOM 773 C CA . VAL A 1 93 ? -4.752 -13.305 2.060 1.00 65.38 93 VAL A CA 1
ATOM 774 C C . VAL A 1 93 ? -3.800 -14.267 1.322 1.00 65.38 93 VAL A C 1
ATOM 776 O O . VAL A 1 93 ? -3.375 -13.966 0.213 1.00 65.38 93 VAL A O 1
ATOM 779 N N . ASP A 1 94 ? -3.482 -15.391 1.978 1.00 56.88 94 ASP A N 1
ATOM 780 C CA . ASP A 1 94 ? -2.592 -16.501 1.576 1.00 56.88 94 ASP A CA 1
ATOM 781 C C . ASP A 1 94 ? -1.123 -16.182 1.226 1.00 56.88 94 ASP A C 1
ATOM 783 O O . ASP A 1 94 ? -0.290 -17.077 1.352 1.00 56.88 94 ASP A O 1
ATOM 787 N N . ASP A 1 95 ? -0.757 -14.918 0.982 1.00 58.03 95 ASP A N 1
ATOM 788 C CA . ASP A 1 95 ? 0.623 -14.491 0.713 1.00 58.03 95 ASP A CA 1
ATOM 789 C C . ASP A 1 95 ? 1.213 -13.625 1.842 1.00 58.03 95 ASP A C 1
ATOM 791 O O . ASP A 1 95 ? 0.687 -12.581 2.250 1.00 58.03 95 ASP A O 1
ATOM 795 N N . PHE A 1 96 ? 2.379 -14.028 2.357 1.00 56.62 96 PHE A N 1
ATOM 796 C CA . PHE A 1 96 ? 3.151 -13.209 3.294 1.00 56.62 96 PHE A CA 1
ATOM 797 C C . PHE A 1 96 ? 3.795 -12.026 2.567 1.00 56.62 96 PHE A C 1
ATOM 799 O O . PHE A 1 96 ? 4.975 -12.041 2.228 1.00 56.62 96 PHE A O 1
ATOM 806 N N . ILE A 1 97 ? 3.037 -10.949 2.391 1.00 60.28 97 ILE A N 1
ATOM 807 C CA . ILE A 1 97 ? 3.607 -9.671 1.975 1.00 60.28 97 ILE A CA 1
ATOM 808 C C . ILE A 1 97 ? 4.409 -9.094 3.142 1.00 60.28 97 ILE A C 1
ATOM 810 O O . ILE A 1 97 ? 3.879 -8.648 4.157 1.00 60.28 97 ILE A O 1
ATOM 814 N N . LYS A 1 98 ? 5.733 -9.093 3.018 1.00 59.09 98 LYS A N 1
ATOM 815 C CA . LYS A 1 98 ? 6.591 -8.372 3.958 1.00 59.09 98 LYS A CA 1
ATOM 816 C C . LYS A 1 98 ? 6.997 -7.067 3.291 1.00 59.09 98 LYS A C 1
ATOM 818 O O . LYS A 1 98 ? 8.003 -6.977 2.599 1.00 59.09 98 LYS A O 1
ATOM 823 N N . ALA A 1 99 ? 6.217 -6.013 3.498 1.00 58.03 99 ALA A N 1
ATOM 824 C CA . ALA A 1 99 ? 6.803 -4.689 3.364 1.00 58.03 99 ALA A CA 1
ATOM 825 C C . ALA A 1 99 ? 7.885 -4.575 4.453 1.00 58.03 99 ALA A C 1
ATOM 827 O O . ALA A 1 99 ? 7.630 -4.783 5.639 1.00 58.03 99 ALA A O 1
ATOM 828 N N . LYS A 1 100 ? 9.132 -4.346 4.055 1.00 57.88 100 LYS A N 1
ATOM 829 C CA . LYS A 1 100 ? 10.232 -4.076 4.983 1.00 57.88 100 LYS A CA 1
ATOM 830 C C . LYS A 1 100 ? 10.878 -2.764 4.562 1.00 57.88 100 LYS A C 1
ATOM 832 O O . LYS A 1 100 ? 10.896 -2.424 3.386 1.00 57.88 100 LYS A O 1
ATOM 837 N N . TRP A 1 101 ? 11.440 -2.032 5.520 1.00 55.97 101 TRP A N 1
ATOM 838 C CA . TRP A 1 101 ? 12.256 -0.845 5.236 1.00 55.97 101 TRP A CA 1
ATOM 839 C C . TRP A 1 101 ? 11.501 0.259 4.487 1.00 55.97 101 TRP A C 1
ATOM 841 O O . TRP A 1 101 ? 11.858 0.633 3.370 1.00 55.97 101 TRP A O 1
ATOM 851 N N . ILE A 1 102 ? 10.454 0.790 5.115 1.00 57.22 102 ILE A N 1
ATOM 852 C CA . ILE A 1 102 ? 9.858 2.045 4.662 1.00 57.22 102 ILE A CA 1
ATOM 853 C C . ILE A 1 102 ? 10.796 3.178 5.086 1.00 57.22 102 ILE A C 1
ATOM 855 O O . ILE A 1 102 ? 11.048 3.355 6.279 1.00 57.22 102 ILE A O 1
ATOM 859 N N . GLN A 1 103 ? 11.351 3.902 4.115 1.00 54.50 103 GLN A N 1
ATOM 860 C CA . GLN A 1 103 ? 12.219 5.047 4.381 1.00 54.50 103 GLN A CA 1
ATOM 861 C C . GLN A 1 103 ? 11.412 6.355 4.415 1.00 54.50 103 GLN A C 1
ATOM 863 O O . GLN A 1 103 ? 10.221 6.405 4.133 1.00 54.50 103 GLN A O 1
ATOM 868 N N . MET A 1 104 ? 12.074 7.392 4.917 1.00 57.91 104 MET A N 1
ATOM 869 C CA . MET A 1 104 ? 11.549 8.674 5.387 1.00 57.91 104 MET A CA 1
ATOM 870 C C . MET A 1 104 ? 10.444 9.327 4.536 1.00 57.91 104 MET A C 1
ATOM 872 O O . MET A 1 104 ? 10.493 9.352 3.313 1.00 57.91 104 MET A O 1
ATOM 876 N N . GLY A 1 105 ? 9.520 9.996 5.241 1.00 59.09 105 GLY A N 1
ATOM 877 C CA . GLY A 1 105 ? 8.453 10.823 4.668 1.00 59.09 105 GLY A CA 1
ATOM 878 C C . GLY A 1 105 ? 7.126 10.071 4.536 1.00 59.09 105 GLY A C 1
ATOM 879 O O . GLY A 1 105 ? 7.047 9.002 3.940 1.00 59.09 105 GLY A O 1
ATOM 880 N N . GLY A 1 106 ? 6.060 10.601 5.143 1.00 71.25 106 GLY A N 1
ATOM 881 C CA . GLY A 1 106 ? 4.698 10.056 5.011 1.00 71.25 106 GLY A CA 1
ATOM 882 C C . GLY A 1 106 ? 4.383 8.781 5.810 1.00 71.25 106 GLY A C 1
ATOM 883 O O . GLY A 1 106 ? 3.206 8.485 6.002 1.00 71.25 106 GLY A O 1
ATOM 884 N N . VAL A 1 107 ? 5.387 8.077 6.355 1.00 76.50 107 VAL A N 1
ATOM 885 C CA . VAL A 1 107 ? 5.232 6.797 7.089 1.00 76.50 107 VAL A CA 1
ATOM 886 C C . VAL A 1 107 ? 4.222 6.873 8.232 1.00 76.50 107 VAL A C 1
ATOM 888 O O . VAL A 1 107 ? 3.382 5.987 8.361 1.00 76.50 107 VAL A O 1
ATOM 891 N N . LYS A 1 108 ? 4.273 7.933 9.053 1.00 80.12 108 LYS A N 1
ATOM 892 C CA . LYS A 1 108 ? 3.357 8.111 10.195 1.00 80.12 108 LYS A CA 1
ATOM 893 C C . LYS A 1 108 ? 1.902 8.180 9.732 1.00 80.12 108 LYS A C 1
ATOM 895 O O . LYS A 1 108 ? 1.087 7.368 10.154 1.00 80.12 108 LYS A O 1
ATOM 900 N N . LYS A 1 109 ? 1.615 9.080 8.787 1.00 84.88 109 LYS A N 1
ATOM 901 C CA . LYS A 1 109 ? 0.275 9.251 8.215 1.00 84.88 109 LYS A CA 1
ATOM 902 C C . LYS A 1 109 ? -0.189 7.978 7.504 1.00 84.88 109 LYS A C 1
ATOM 904 O O . LYS A 1 109 ? -1.322 7.551 7.672 1.00 84.88 109 LYS A O 1
ATOM 909 N N . PHE A 1 110 ? 0.695 7.331 6.748 1.00 85.75 110 PHE A N 1
ATOM 910 C CA . PHE A 1 110 ? 0.402 6.064 6.081 1.00 85.75 110 PHE A CA 1
ATOM 911 C C . PHE A 1 110 ? 0.054 4.951 7.090 1.00 85.75 110 PHE A C 1
ATOM 913 O O . PHE A 1 110 ? -0.963 4.279 6.929 1.00 85.75 110 PHE A O 1
ATOM 920 N N . ARG A 1 111 ? 0.823 4.819 8.182 1.00 80.81 111 ARG A N 1
ATOM 921 C CA . ARG A 1 111 ? 0.546 3.899 9.302 1.00 80.81 111 ARG A CA 1
ATOM 922 C C . ARG A 1 111 ? -0.810 4.179 9.945 1.00 80.81 111 ARG A C 1
ATOM 924 O O . ARG A 1 111 ? -1.556 3.240 10.201 1.00 80.81 111 ARG A O 1
ATOM 931 N N . G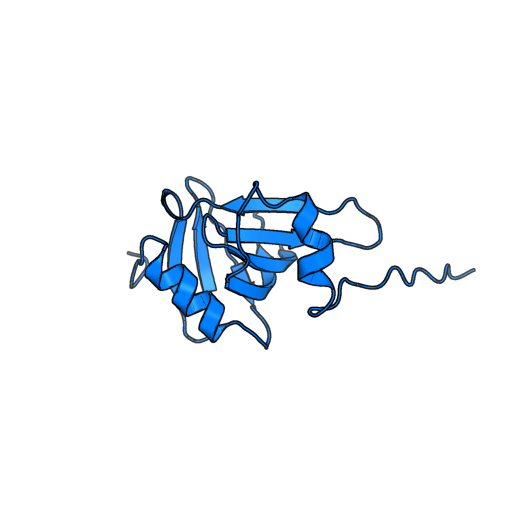LU A 1 112 ? -1.136 5.442 10.202 1.00 85.38 112 GLU A N 1
ATOM 932 C CA . GLU A 1 112 ? -2.423 5.847 10.783 1.00 85.38 112 GLU A CA 1
ATOM 933 C C . GLU A 1 112 ? -3.604 5.491 9.869 1.00 85.38 112 GLU A C 1
ATOM 935 O O . GLU A 1 112 ? -4.595 4.919 10.329 1.00 85.38 112 GLU A O 1
ATOM 940 N N . ILE A 1 113 ? -3.482 5.748 8.563 1.00 87.81 113 ILE A N 1
ATOM 941 C CA . ILE A 1 113 ? -4.514 5.387 7.583 1.00 87.81 113 ILE A CA 1
ATOM 942 C C . ILE A 1 113 ? -4.712 3.869 7.532 1.00 87.81 113 ILE A C 1
ATOM 944 O O . ILE A 1 113 ? -5.845 3.397 7.592 1.00 87.81 113 ILE A O 1
ATOM 948 N N . ILE A 1 114 ? -3.636 3.081 7.468 1.00 83.88 114 ILE A N 1
ATOM 949 C CA . ILE A 1 114 ? -3.774 1.621 7.423 1.00 83.88 114 ILE A CA 1
ATOM 950 C C . ILE A 1 114 ? -4.350 1.090 8.733 1.00 83.88 114 ILE A C 1
ATOM 952 O O . ILE A 1 114 ? -5.250 0.260 8.692 1.00 83.88 114 ILE A O 1
ATOM 956 N N . LYS A 1 115 ? -3.894 1.582 9.890 1.00 83.81 115 LYS A N 1
ATOM 957 C CA . LYS A 1 115 ? -4.397 1.141 11.201 1.00 83.81 115 LYS A CA 1
ATOM 958 C C . LYS A 1 115 ? -5.903 1.371 11.362 1.00 83.81 115 LYS A C 1
ATOM 960 O O . LYS A 1 115 ? -6.556 0.600 12.053 1.00 83.81 115 LYS A O 1
ATOM 965 N N . THR A 1 116 ? -6.441 2.426 10.753 1.00 86.38 116 THR A N 1
ATOM 966 C CA . THR A 1 116 ? -7.874 2.755 10.825 1.00 86.38 116 THR A CA 1
ATOM 967 C C . THR A 1 116 ? -8.720 2.011 9.793 1.00 86.38 116 THR A C 1
ATOM 969 O O . THR A 1 116 ? -9.911 1.821 10.023 1.00 86.38 116 THR A O 1
ATOM 972 N N . LYS A 1 117 ? -8.135 1.595 8.662 1.00 87.25 117 LYS A N 1
ATOM 973 C CA . LYS A 1 117 ? -8.874 0.977 7.548 1.00 87.25 117 LYS A CA 1
ATOM 974 C C . LYS A 1 117 ? -8.703 -0.539 7.430 1.00 87.25 117 LYS A C 1
ATOM 976 O O . LYS A 1 117 ? -9.632 -1.201 6.976 1.00 87.25 117 LYS A O 1
ATOM 981 N N . ALA A 1 118 ? -7.540 -1.079 7.784 1.00 83.69 118 ALA A N 1
ATOM 982 C CA . ALA A 1 118 ? -7.231 -2.508 7.739 1.00 83.69 118 ALA A CA 1
ATOM 983 C C . ALA A 1 118 ? -7.525 -3.192 9.081 1.00 83.69 118 ALA A C 1
ATOM 985 O O . ALA A 1 118 ? -7.618 -2.539 10.121 1.00 83.69 118 ALA A O 1
ATOM 986 N N . THR A 1 119 ? -7.602 -4.525 9.076 1.00 82.00 119 THR A N 1
ATOM 987 C CA . THR A 1 119 ? -7.720 -5.288 10.325 1.00 82.00 119 THR A CA 1
ATOM 988 C C . THR A 1 119 ? -6.392 -5.218 11.076 1.00 82.00 119 THR A C 1
ATOM 990 O O . THR A 1 119 ? -5.384 -5.765 10.625 1.00 82.00 119 THR A O 1
ATOM 993 N N . PHE A 1 120 ? -6.364 -4.520 12.211 1.00 74.69 120 PHE A N 1
ATOM 994 C CA . PHE A 1 120 ? -5.159 -4.381 13.026 1.00 74.69 120 PHE A CA 1
ATOM 995 C C . PHE A 1 120 ? -4.927 -5.625 13.887 1.00 74.69 120 PHE A C 1
ATOM 997 O O . PHE A 1 120 ? -5.812 -6.032 14.638 1.00 74.69 120 PHE A O 1
ATOM 1004 N N . ILE A 1 121 ? -3.717 -6.188 13.820 1.00 69.44 121 ILE A N 1
ATOM 1005 C CA . ILE A 1 121 ? -3.279 -7.269 14.703 1.00 69.44 121 ILE A CA 1
ATOM 1006 C C . ILE A 1 121 ? -2.104 -6.752 15.555 1.00 69.44 121 ILE A C 1
ATOM 1008 O O . ILE A 1 121 ? -1.053 -6.414 15.006 1.00 69.44 121 ILE A O 1
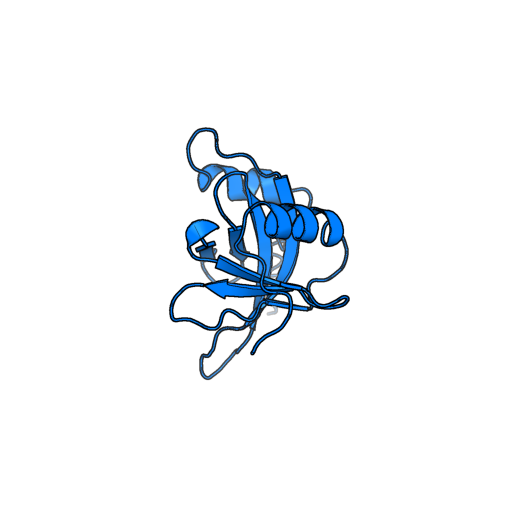ATOM 1012 N N . PRO A 1 122 ? -2.247 -6.679 16.893 1.00 56.56 122 PRO A N 1
ATOM 1013 C CA . PRO A 1 122 ? -1.239 -6.078 17.771 1.00 56.56 122 PRO A CA 1
ATOM 1014 C C . PRO A 1 122 ? 0.056 -6.898 17.902 1.00 56.56 122 PRO A C 1
ATOM 1016 O O . PRO A 1 122 ? 1.085 -6.344 18.281 1.00 56.56 122 PRO A O 1
ATOM 1019 N N . LYS A 1 123 ? 0.029 -8.199 17.590 1.00 54.59 123 LYS A N 1
ATOM 1020 C CA . LYS A 1 123 ? 1.201 -9.085 17.553 1.00 54.59 123 LYS A CA 1
ATOM 1021 C C . LYS A 1 123 ? 0.878 -10.330 16.724 1.00 54.59 123 LYS A C 1
ATOM 1023 O O . LYS A 1 123 ? -0.242 -10.824 16.814 1.00 54.59 123 LYS A O 1
ATOM 1028 N N . PHE A 1 124 ? 1.839 -10.837 15.950 1.00 51.06 124 PHE A N 1
ATOM 1029 C CA . PHE A 1 124 ? 1.724 -12.184 15.382 1.00 51.06 124 PHE A CA 1
ATOM 1030 C C . PHE A 1 124 ? 1.648 -13.182 16.550 1.00 51.06 124 PHE A C 1
ATOM 1032 O O . PHE A 1 124 ? 2.546 -13.183 17.394 1.00 51.06 124 PHE A O 1
ATOM 1039 N N . ILE A 1 125 ? 0.54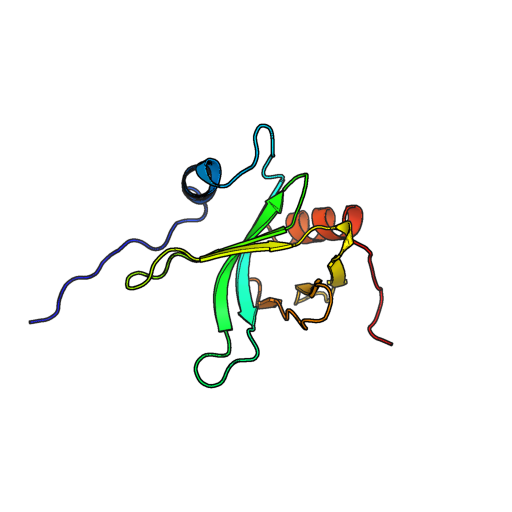9 -13.938 16.625 1.00 45.50 125 ILE A N 1
ATOM 1040 C CA . ILE A 1 125 ? 0.433 -15.160 17.433 1.00 45.50 125 ILE A CA 1
ATOM 1041 C C . ILE A 1 125 ? 0.916 -16.309 16.555 1.00 45.50 125 ILE A C 1
ATOM 1043 O O . ILE A 1 125 ? 0.534 -16.301 15.359 1.00 45.50 125 ILE A O 1
#

Secondary structure (DSSP, 8-state):
-------PPPPTTTHHHHHGGGSPTT--EEEEEEEEEE---SS--EEEEEEEEESSEEEEEE--TTS--EEEEEEGGGEEEEE-SS-EEEEETTB--EEEEEESSSHHHHHHHHHHHSEE-SS--

InterPro domains:
  IPR039519 YokE-like, PH domain [PF14470] (24-115)

Foldseek 3Di:
DDPPLCPDWQDPVCVCVVCVVVADVPKAFQFKFWFWKADPDPDDRTDTFMWTDIPFWIKTWGPDSPDHIDIDTAGQAQWEWEDDPQATFIDGPPDRTGGGGTDDDRPVRVNVSSPVRHHYDDDDD